Protein AF-A0A317U207-F1 (afdb_monomer_lite)

Structure (mmCIF, N/CA/C/O backbone):
data_AF-A0A317U207-F1
#
_entry.id   AF-A0A317U207-F1
#
loop_
_atom_site.group_PDB
_atom_site.id
_atom_site.type_symbol
_atom_site.label_atom_id
_atom_site.label_alt_id
_atom_site.label_comp_id
_atom_site.label_asym_id
_atom_site.label_entity_id
_atom_site.label_seq_id
_atom_site.pdbx_PDB_ins_code
_atom_site.Cartn_x
_atom_site.Cartn_y
_atom_site.Cartn_z
_atom_site.occupancy
_atom_site.B_iso_or_equiv
_atom_site.auth_seq_id
_atom_site.auth_comp_id
_atom_site.auth_asym_id
_atom_site.auth_atom_id
_atom_site.pdbx_PDB_model_num
ATOM 1 N N . MET A 1 1 ? 7.072 -7.592 -3.523 1.00 71.44 1 MET A N 1
ATOM 2 C CA . MET A 1 1 ? 5.945 -7.398 -4.461 1.00 71.44 1 MET A CA 1
ATOM 3 C C . MET A 1 1 ? 5.417 -5.967 -4.471 1.00 71.44 1 MET A C 1
ATOM 5 O O . MET A 1 1 ? 5.437 -5.357 -5.528 1.00 71.44 1 MET A O 1
ATOM 9 N N . GLU 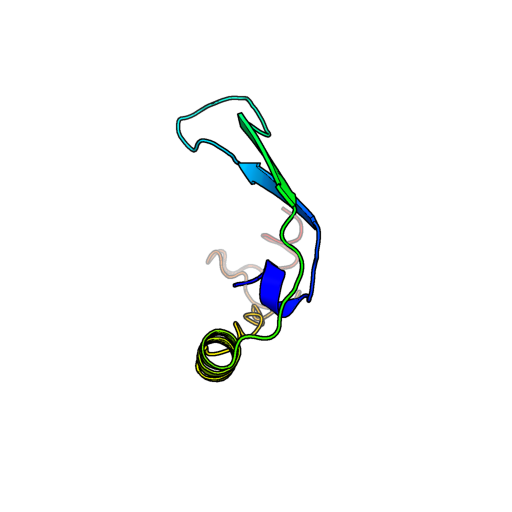A 1 2 ? 5.031 -5.377 -3.333 1.00 78.12 2 GLU A N 1
ATOM 10 C CA . GLU A 1 2 ? 4.420 -4.028 -3.313 1.00 78.12 2 GLU A CA 1
ATOM 11 C C . GLU A 1 2 ? 5.277 -2.925 -3.968 1.00 78.12 2 GLU A C 1
ATOM 13 O O . GLU A 1 2 ? 4.771 -2.103 -4.724 1.00 78.12 2 GLU A O 1
ATOM 18 N N . LYS A 1 3 ? 6.596 -2.945 -3.744 1.00 81.25 3 LYS A N 1
ATOM 19 C CA . LYS A 1 3 ? 7.545 -1.998 -4.358 1.00 81.25 3 LYS A CA 1
ATOM 20 C C . LYS A 1 3 ? 7.604 -2.132 -5.885 1.00 81.25 3 LYS A C 1
ATOM 22 O O . LYS A 1 3 ? 7.600 -1.129 -6.591 1.00 81.25 3 LYS A O 1
ATOM 27 N N . TYR A 1 4 ? 7.600 -3.376 -6.371 1.00 84.50 4 TYR A N 1
ATOM 28 C CA . TYR A 1 4 ? 7.605 -3.698 -7.796 1.00 84.50 4 TYR A CA 1
ATOM 29 C C . TYR A 1 4 ? 6.300 -3.234 -8.461 1.00 84.50 4 TYR A C 1
ATOM 31 O O . TYR A 1 4 ? 6.347 -2.587 -9.503 1.00 84.50 4 TYR A O 1
ATOM 39 N N . ARG A 1 5 ? 5.141 -3.458 -7.816 1.00 85.06 5 ARG A N 1
ATOM 40 C CA . ARG A 1 5 ? 3.829 -2.967 -8.289 1.00 85.06 5 ARG A CA 1
ATOM 41 C C . ARG A 1 5 ? 3.797 -1.454 -8.492 1.00 85.06 5 ARG A C 1
ATOM 43 O O . ARG A 1 5 ? 3.219 -0.974 -9.459 1.00 85.06 5 ARG A O 1
ATOM 50 N N . HIS A 1 6 ? 4.415 -0.709 -7.580 1.00 85.12 6 HIS A N 1
ATOM 51 C CA . HIS A 1 6 ? 4.465 0.753 -7.635 1.00 85.12 6 HIS A CA 1
ATOM 52 C C . HIS A 1 6 ? 5.614 1.290 -8.499 1.00 85.12 6 HIS A C 1
ATOM 54 O O . HIS A 1 6 ? 5.804 2.503 -8.553 1.00 85.12 6 HIS A O 1
ATOM 60 N N . LYS A 1 7 ? 6.381 0.410 -9.162 1.00 88.19 7 LYS A N 1
ATOM 61 C CA . LYS A 1 7 ? 7.548 0.766 -9.982 1.00 88.19 7 LYS A CA 1
ATOM 62 C C . LYS A 1 7 ? 8.544 1.671 -9.245 1.00 88.19 7 LYS A C 1
ATOM 64 O O . LYS A 1 7 ? 9.112 2.599 -9.816 1.00 88.19 7 LYS A O 1
ATOM 69 N N . ALA A 1 8 ? 8.712 1.435 -7.943 1.00 88.00 8 ALA A N 1
ATOM 70 C CA . ALA A 1 8 ? 9.528 2.275 -7.079 1.00 88.00 8 ALA A CA 1
ATOM 71 C C . ALA A 1 8 ? 10.994 1.819 -7.088 1.00 88.00 8 ALA A C 1
ATOM 73 O O . ALA A 1 8 ? 11.284 0.679 -6.736 1.00 88.00 8 ALA A O 1
ATOM 74 N N . ASN A 1 9 ? 11.912 2.738 -7.405 1.00 88.75 9 ASN A N 1
ATOM 75 C CA . ASN A 1 9 ? 13.359 2.466 -7.437 1.00 88.75 9 ASN A CA 1
ATOM 76 C C . ASN A 1 9 ? 14.030 2.490 -6.051 1.00 88.75 9 ASN A C 1
ATOM 78 O O . ASN A 1 9 ? 15.160 2.038 -5.871 1.00 88.75 9 ASN A O 1
ATOM 82 N N . LYS A 1 10 ? 13.368 3.102 -5.066 1.00 91.19 10 LYS A N 1
ATOM 83 C CA . LYS A 1 10 ? 13.891 3.334 -3.715 1.00 91.19 10 LYS A CA 1
ATOM 84 C C . LYS A 1 10 ? 12.761 3.175 -2.712 1.00 91.19 10 LYS A C 1
ATOM 86 O O . LYS A 1 10 ? 11.611 3.496 -3.009 1.00 91.19 10 LYS A O 1
ATOM 91 N N . SER A 1 11 ? 13.072 2.670 -1.526 1.00 91.38 11 SER A N 1
ATOM 92 C CA . SER A 1 11 ? 12.067 2.429 -0.490 1.00 91.38 11 SER A CA 1
ATOM 93 C C . SER A 1 11 ? 12.660 2.461 0.911 1.00 91.38 11 SER A C 1
ATOM 95 O O . SER A 1 11 ? 13.771 1.981 1.128 1.00 91.38 11 SER A O 1
ATOM 97 N N . ILE A 1 12 ? 11.880 2.974 1.862 1.00 94.12 12 ILE A N 1
ATOM 98 C CA . ILE A 1 12 ? 12.175 2.897 3.294 1.00 94.12 12 ILE A CA 1
ATOM 99 C C . ILE A 1 12 ? 11.147 1.962 3.932 1.00 94.12 12 ILE A C 1
ATOM 101 O O . ILE A 1 12 ? 9.945 2.151 3.759 1.00 94.12 12 ILE A O 1
ATOM 105 N N . GLY A 1 13 ? 11.613 0.934 4.636 1.00 92.06 13 GLY A N 1
ATOM 106 C CA . GLY A 1 13 ? 10.788 0.045 5.446 1.00 92.06 13 GLY A CA 1
ATOM 107 C C . GLY A 1 13 ? 10.970 0.363 6.922 1.00 92.06 13 GLY A C 1
ATOM 108 O O . GLY A 1 13 ? 12.092 0.311 7.415 1.00 92.06 13 GLY A O 1
ATOM 109 N N . LEU A 1 14 ? 9.879 0.669 7.619 1.00 94.56 14 LEU A N 1
ATOM 110 C CA . LEU A 1 14 ? 9.861 0.890 9.064 1.00 94.56 14 LEU A CA 1
ATOM 111 C C . LEU A 1 14 ? 9.284 -0.361 9.730 1.00 94.56 14 LEU A C 1
ATOM 113 O O . LEU A 1 14 ? 8.191 -0.799 9.373 1.00 94.56 14 LEU A O 1
ATOM 117 N N . GLY A 1 15 ? 10.032 -0.960 10.650 1.00 92.12 15 GLY A N 1
ATOM 118 C CA . GLY A 1 15 ? 9.656 -2.189 11.338 1.00 92.12 15 GLY A CA 1
ATOM 119 C C . GLY A 1 15 ? 9.355 -1.946 12.810 1.00 92.12 15 GLY A C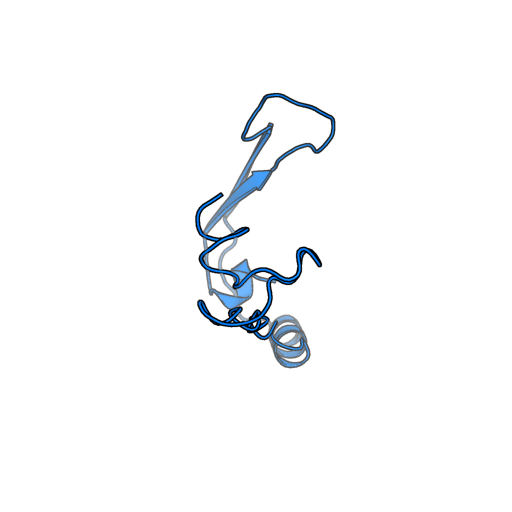 1
ATOM 120 O O . GLY A 1 15 ? 10.048 -1.177 13.479 1.00 92.12 15 GLY A O 1
ATOM 121 N N . ILE A 1 16 ? 8.333 -2.644 13.300 1.00 91.69 16 ILE A N 1
ATOM 122 C CA . ILE A 1 16 ? 7.912 -2.646 14.700 1.00 91.69 16 ILE A CA 1
ATOM 123 C C . ILE A 1 16 ? 8.111 -4.063 15.235 1.00 91.69 16 ILE A C 1
ATOM 125 O O . ILE A 1 16 ? 7.687 -5.033 14.605 1.00 91.69 16 ILE A O 1
ATOM 129 N N . LEU A 1 17 ? 8.762 -4.189 16.385 1.00 85.62 17 LEU A N 1
ATOM 130 C CA . LEU A 1 17 ? 8.888 -5.443 17.110 1.00 85.62 17 LEU A CA 1
ATOM 131 C C . LEU A 1 17 ? 7.689 -5.569 18.050 1.00 85.62 17 LEU A C 1
ATOM 133 O O . LEU A 1 17 ? 7.487 -4.751 18.942 1.00 85.62 17 LEU A O 1
ATOM 137 N N . CYS A 1 18 ? 6.882 -6.613 17.870 1.00 79.19 18 CYS A N 1
ATOM 138 C CA . CYS A 1 18 ? 5.671 -6.832 18.668 1.00 79.19 18 CYS A CA 1
ATOM 139 C C . CYS A 1 18 ? 5.950 -7.402 20.076 1.00 79.19 18 CYS A C 1
ATOM 141 O O . CYS A 1 18 ? 5.080 -8.039 20.663 1.00 79.19 18 CYS A O 1
ATOM 143 N N . ASN A 1 19 ? 7.149 -7.202 20.627 1.00 78.44 19 ASN A N 1
ATOM 144 C CA . ASN A 1 19 ? 7.597 -7.760 21.906 1.00 78.44 19 ASN A CA 1
ATOM 145 C C . ASN A 1 19 ? 7.505 -6.757 23.070 1.00 78.44 19 ASN A C 1
ATOM 147 O O . ASN A 1 19 ? 8.340 -6.781 23.970 1.00 78.44 19 ASN A O 1
ATOM 151 N N . ASN A 1 20 ? 6.470 -5.911 23.072 1.00 66.94 20 ASN A N 1
ATOM 152 C CA . ASN A 1 20 ? 6.217 -4.931 24.132 1.00 66.94 20 ASN A CA 1
ATOM 153 C C . ASN A 1 20 ? 7.248 -3.785 24.211 1.00 66.94 20 ASN A C 1
ATOM 155 O O . ASN A 1 20 ? 7.476 -3.228 25.280 1.00 66.94 20 ASN A O 1
ATOM 159 N N . SER A 1 21 ? 7.875 -3.416 23.090 1.00 72.00 21 SER A N 1
ATOM 160 C CA . SER A 1 21 ? 8.719 -2.221 23.052 1.00 72.00 21 SER A CA 1
ATOM 161 C C . SER A 1 21 ? 7.876 -0.944 23.045 1.00 72.00 21 SER A C 1
ATOM 163 O O . SER A 1 21 ? 6.988 -0.811 22.206 1.00 72.00 21 SER A O 1
ATOM 165 N N . ASP A 1 22 ? 8.234 0.039 23.871 1.00 80.31 22 ASP A N 1
ATOM 166 C CA . ASP A 1 22 ? 7.660 1.398 23.833 1.00 80.31 22 ASP A CA 1
ATOM 167 C C . ASP A 1 22 ? 8.085 2.216 22.597 1.00 80.31 22 ASP A C 1
ATOM 169 O O . ASP A 1 22 ? 7.665 3.357 22.396 1.00 80.31 22 ASP A O 1
ATOM 173 N N . HIS A 1 23 ? 8.940 1.653 21.743 1.00 79.94 23 HIS A N 1
ATOM 174 C CA . HIS A 1 23 ? 9.383 2.315 20.526 1.00 79.94 23 HIS A CA 1
ATOM 175 C C . HIS A 1 23 ? 8.344 2.184 19.411 1.00 79.94 23 HIS A C 1
ATOM 177 O O . HIS A 1 23 ? 7.967 1.087 19.012 1.00 79.94 23 HIS A O 1
ATOM 183 N N . LEU A 1 24 ? 7.947 3.331 18.852 1.00 83.69 24 LEU A N 1
ATOM 184 C CA . LEU A 1 24 ? 7.031 3.407 17.710 1.00 83.69 24 LEU A CA 1
ATOM 185 C C . LEU A 1 24 ? 7.621 2.779 16.436 1.00 83.69 24 LEU A C 1
ATOM 187 O O . LEU A 1 24 ? 6.883 2.293 15.584 1.00 83.69 24 LEU A O 1
ATOM 191 N N . ILE A 1 25 ? 8.947 2.821 16.295 1.00 90.44 25 ILE A N 1
ATOM 192 C CA . ILE A 1 25 ? 9.708 2.211 15.205 1.00 90.44 25 ILE A CA 1
ATOM 193 C C . ILE A 1 25 ? 10.962 1.607 15.831 1.00 90.44 25 ILE A C 1
ATOM 195 O O . ILE A 1 25 ? 11.742 2.316 16.464 1.00 90.44 25 ILE A O 1
ATOM 199 N N . ASN A 1 26 ? 11.171 0.310 15.641 1.00 91.06 26 ASN A N 1
ATOM 200 C CA . ASN A 1 26 ? 12.336 -0.397 16.172 1.00 91.06 26 ASN A CA 1
ATOM 201 C C . ASN A 1 26 ? 13.465 -0.483 15.154 1.00 91.06 26 ASN A C 1
ATOM 203 O O . ASN A 1 26 ? 14.635 -0.537 15.517 1.00 91.06 26 ASN A O 1
ATOM 207 N N . THR A 1 27 ? 13.117 -0.537 13.873 1.00 91.06 27 THR A N 1
ATOM 208 C CA . THR A 1 27 ? 14.091 -0.662 12.798 1.00 91.06 27 THR A CA 1
ATOM 209 C C . THR A 1 27 ? 13.656 0.142 11.587 1.00 91.06 27 THR A C 1
ATOM 211 O O . THR A 1 27 ? 12.467 0.274 11.299 1.00 91.06 27 THR A O 1
ATOM 214 N N . ALA A 1 28 ? 14.635 0.677 10.871 1.00 94.19 28 ALA A N 1
ATOM 215 C CA . ALA A 1 28 ? 14.444 1.278 9.570 1.00 94.19 28 ALA A CA 1
ATOM 216 C C . ALA A 1 28 ? 15.402 0.600 8.590 1.00 94.19 28 ALA A C 1
ATOM 218 O O . ALA A 1 28 ? 16.579 0.405 8.881 1.00 94.19 28 ALA A O 1
ATOM 219 N N . SER A 1 29 ? 14.886 0.247 7.422 1.00 93.00 29 SER A N 1
ATOM 220 C CA . SER A 1 29 ? 15.655 -0.297 6.310 1.00 93.00 29 SER A CA 1
ATOM 221 C C . SER A 1 29 ? 15.510 0.635 5.122 1.00 93.00 29 SER A C 1
ATOM 223 O O . SER A 1 29 ? 14.400 1.040 4.783 1.00 93.00 29 SER A O 1
ATOM 225 N N . TYR A 1 30 ? 16.622 0.977 4.485 1.00 92.94 30 TYR A N 1
ATOM 226 C CA . TYR A 1 30 ? 16.627 1.686 3.214 1.00 92.94 30 TYR A CA 1
ATOM 227 C C . TYR A 1 30 ? 17.081 0.721 2.131 1.00 92.94 30 TYR A C 1
ATOM 229 O O . TYR A 1 30 ? 18.106 0.059 2.273 1.00 92.94 30 TYR A O 1
ATOM 237 N N . ILE A 1 31 ? 16.283 0.598 1.077 1.00 90.06 31 ILE A N 1
ATOM 238 C CA . ILE A 1 31 ? 16.538 -0.334 -0.015 1.00 90.06 31 ILE A CA 1
ATOM 239 C C . ILE A 1 31 ? 16.449 0.445 -1.318 1.00 90.06 31 ILE A C 1
ATOM 241 O O . ILE A 1 31 ? 15.378 0.955 -1.672 1.00 90.06 31 ILE A O 1
ATOM 245 N N . GLU A 1 32 ? 17.574 0.495 -2.024 1.00 90.88 32 GLU A N 1
ATOM 246 C CA . GLU A 1 32 ? 17.640 0.873 -3.430 1.00 90.88 32 GLU A CA 1
ATOM 247 C C . GLU A 1 32 ? 17.533 -0.396 -4.264 1.00 90.88 32 GLU A C 1
ATOM 249 O O . GLU A 1 32 ? 18.273 -1.356 -4.059 1.00 90.88 32 GLU A O 1
ATOM 254 N N . PHE A 1 33 ? 16.566 -0.417 -5.167 1.00 82.56 33 PHE A N 1
ATOM 255 C CA . PHE A 1 33 ? 16.340 -1.533 -6.064 1.00 82.56 33 PHE A CA 1
ATOM 256 C C . PHE A 1 33 ? 15.832 -0.948 -7.379 1.00 82.56 33 PHE A C 1
ATOM 258 O O . PHE A 1 33 ? 14.682 -0.500 -7.412 1.00 82.56 33 PHE A O 1
ATOM 265 N N . PRO A 1 34 ? 16.668 -0.866 -8.429 1.00 85.50 34 PRO A N 1
ATOM 266 C CA . PRO A 1 34 ? 16.220 -0.349 -9.712 1.00 85.50 34 PRO A CA 1
ATOM 267 C C . PRO A 1 34 ? 15.068 -1.215 -10.217 1.00 85.50 34 PRO A C 1
ATOM 269 O O . PRO A 1 34 ? 15.137 -2.443 -10.186 1.00 85.50 34 PRO A O 1
ATOM 272 N N . TRP A 1 35 ? 13.973 -0.577 -10.622 1.00 90.69 35 TRP A N 1
ATOM 273 C CA . TRP A 1 35 ? 12.854 -1.307 -11.184 1.00 90.69 35 TRP A CA 1
ATOM 274 C C . TRP A 1 35 ? 13.251 -1.852 -12.552 1.00 90.69 35 TRP A C 1
ATOM 276 O O . TRP A 1 35 ? 13.561 -1.092 -13.470 1.00 90.69 35 TRP A O 1
ATOM 286 N N . GLU A 1 36 ? 13.204 -3.170 -12.679 1.00 90.44 36 GLU A N 1
ATOM 287 C CA . GLU A 1 36 ? 13.417 -3.880 -13.929 1.00 90.44 36 GLU A CA 1
ATOM 288 C C . GLU A 1 36 ? 12.190 -4.729 -14.222 1.00 90.44 36 GLU A C 1
ATOM 290 O O . GLU A 1 36 ? 11.589 -5.309 -13.317 1.00 90.44 36 GLU A O 1
ATOM 295 N N . TYR A 1 37 ? 11.804 -4.776 -15.492 1.00 90.50 37 TYR A N 1
ATOM 296 C CA . TYR A 1 37 ? 10.688 -5.601 -15.921 1.00 90.50 37 TYR A CA 1
ATOM 297 C C . TYR A 1 37 ? 11.068 -7.081 -15.833 1.00 90.50 37 TYR A C 1
ATOM 299 O O . TYR A 1 37 ? 12.011 -7.523 -16.489 1.00 90.50 37 TYR A O 1
ATOM 307 N N . ASP A 1 38 ? 10.285 -7.858 -15.092 1.00 91.56 38 ASP A N 1
ATOM 308 C CA . ASP A 1 38 ? 10.432 -9.304 -14.981 1.00 91.56 38 ASP A CA 1
ATOM 309 C C . ASP A 1 38 ? 9.090 -9.984 -15.273 1.00 91.56 38 ASP A C 1
ATOM 311 O O . ASP A 1 38 ? 8.112 -9.838 -14.537 1.00 91.56 38 ASP A O 1
ATOM 315 N N . ARG A 1 39 ? 9.053 -10.774 -16.352 1.00 93.38 39 ARG A N 1
ATOM 316 C CA . ARG A 1 39 ? 7.849 -11.488 -16.800 1.00 93.38 39 ARG A CA 1
ATOM 317 C C . ARG A 1 39 ? 7.273 -12.412 -15.722 1.00 93.38 39 ARG A C 1
ATOM 319 O O . ARG A 1 39 ? 6.054 -12.553 -15.643 1.00 93.38 39 ARG A O 1
ATOM 326 N N . ASN A 1 40 ? 8.117 -13.054 -14.919 1.00 92.50 40 ASN A N 1
ATOM 327 C CA . ASN A 1 40 ? 7.656 -13.946 -13.859 1.00 92.50 40 ASN A CA 1
ATOM 328 C C . ASN A 1 40 ? 6.995 -13.139 -12.741 1.00 92.50 40 ASN A C 1
ATOM 330 O O . ASN A 1 40 ? 5.937 -13.527 -12.250 1.00 92.50 40 ASN A O 1
ATOM 334 N N . ILE A 1 41 ? 7.581 -11.996 -12.372 1.00 88.81 41 ILE A N 1
ATOM 335 C CA . ILE A 1 41 ? 7.023 -11.113 -11.340 1.00 88.81 41 ILE A CA 1
ATOM 336 C C . ILE A 1 41 ? 5.695 -10.500 -11.805 1.00 88.81 41 ILE A C 1
ATOM 338 O O . ILE A 1 41 ? 4.749 -10.464 -11.017 1.00 88.81 41 ILE A O 1
ATOM 342 N N . GLU A 1 42 ? 5.579 -10.087 -13.070 1.00 90.50 42 GLU A N 1
ATOM 343 C CA . GLU A 1 42 ? 4.300 -9.636 -13.646 1.00 90.50 42 GLU A CA 1
ATOM 344 C C . GLU A 1 42 ? 3.230 -10.734 -13.586 1.00 90.50 42 GLU A C 1
ATOM 346 O O . GLU A 1 42 ? 2.129 -10.497 -13.094 1.00 90.50 42 GLU A O 1
ATOM 351 N N . GLY A 1 43 ? 3.569 -11.958 -14.009 1.00 90.56 43 GLY A N 1
ATOM 352 C CA . GLY A 1 43 ? 2.642 -13.091 -13.964 1.00 90.56 43 GLY A CA 1
ATOM 353 C C . GLY A 1 43 ? 2.157 -13.408 -12.546 1.00 90.56 43 GLY A C 1
ATOM 354 O O . GLY A 1 43 ? 0.978 -13.700 -12.342 1.00 90.56 43 GLY A O 1
ATOM 355 N N . LEU A 1 44 ? 3.040 -13.287 -11.549 1.00 89.12 44 LEU A N 1
ATOM 356 C CA . LEU A 1 44 ? 2.666 -13.421 -10.141 1.00 89.12 44 LEU A CA 1
ATOM 357 C C . LEU A 1 44 ? 1.705 -12.307 -9.709 1.00 89.12 44 LEU A C 1
ATOM 359 O O . LEU A 1 44 ? 0.679 -12.603 -9.101 1.00 89.12 44 LEU A O 1
ATOM 363 N N . ILE A 1 45 ? 1.980 -11.047 -10.059 1.00 86.88 45 ILE A N 1
ATOM 364 C CA . ILE A 1 45 ? 1.126 -9.903 -9.700 1.00 86.88 45 ILE A CA 1
ATOM 365 C C . ILE A 1 45 ? -0.275 -10.026 -10.296 1.00 86.88 45 ILE A C 1
ATOM 367 O O . ILE A 1 45 ? -1.241 -9.726 -9.593 1.00 86.88 45 ILE A O 1
ATOM 371 N N . ASP A 1 46 ? -0.384 -10.471 -11.546 1.00 86.38 46 ASP A N 1
ATOM 372 C CA . ASP A 1 46 ? -1.669 -10.683 -12.217 1.00 86.38 46 ASP A CA 1
ATOM 373 C C . ASP A 1 46 ? -2.456 -11.847 -11.604 1.00 86.38 46 ASP A C 1
ATOM 375 O O . ASP A 1 46 ? -3.685 -11.787 -11.517 1.00 86.38 46 ASP A O 1
ATOM 379 N N . SER A 1 47 ? -1.760 -12.891 -11.141 1.00 86.25 47 SER A N 1
ATOM 380 C CA . SER A 1 47 ? -2.380 -14.034 -10.459 1.00 86.25 47 SER A CA 1
ATOM 381 C C . SER A 1 47 ? -2.832 -13.724 -9.025 1.00 86.25 47 SER A C 1
ATOM 383 O O . SER A 1 47 ? -3.717 -14.399 -8.494 1.00 86.25 47 SER A O 1
ATOM 385 N N . GLU A 1 48 ? -2.255 -12.702 -8.385 1.00 82.38 48 GLU A N 1
ATOM 386 C CA . GLU A 1 48 ? -2.637 -12.299 -7.036 1.00 82.38 48 GLU A CA 1
ATOM 387 C C . GLU A 1 48 ? -4.019 -11.623 -7.037 1.00 82.38 48 GLU A C 1
ATOM 389 O O . GLU A 1 48 ? -4.248 -10.580 -7.655 1.00 82.38 48 GLU A O 1
ATOM 394 N N . THR A 1 49 ? -4.962 -12.170 -6.263 1.00 76.50 49 THR A N 1
ATOM 395 C CA . THR A 1 49 ? -6.237 -11.498 -5.990 1.00 76.50 49 THR A CA 1
ATOM 396 C C . THR A 1 49 ? -5.979 -10.162 -5.305 1.00 76.50 49 THR A C 1
ATOM 398 O O . THR A 1 49 ? -5.526 -10.122 -4.158 1.00 76.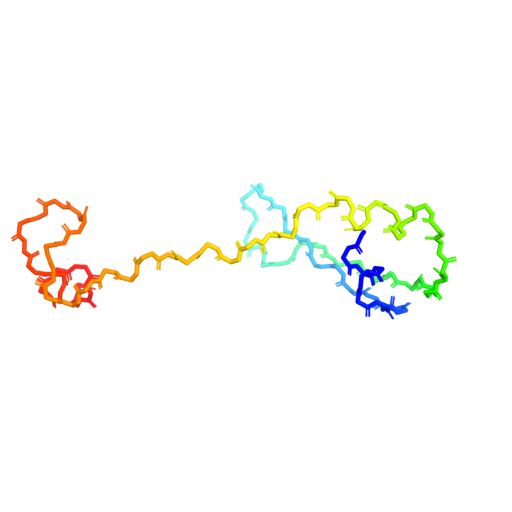50 49 THR A O 1
ATOM 401 N N . LYS A 1 50 ? -6.294 -9.056 -5.991 1.00 71.12 50 LYS A N 1
ATOM 402 C CA . LYS A 1 50 ? -6.184 -7.709 -5.419 1.00 71.12 50 LYS A CA 1
ATOM 403 C C . LYS A 1 50 ? -6.969 -7.657 -4.103 1.00 71.12 50 LYS A C 1
ATOM 405 O O . LYS A 1 50 ? -8.150 -8.019 -4.112 1.00 71.12 50 LYS A O 1
ATOM 410 N N . PRO A 1 51 ? -6.372 -7.187 -2.992 1.00 65.56 51 PRO A N 1
ATOM 411 C CA . PRO A 1 51 ? -7.108 -6.996 -1.755 1.00 65.56 51 PRO A CA 1
ATOM 412 C C . PRO A 1 51 ? -8.206 -5.970 -2.020 1.00 65.56 51 PRO A C 1
ATOM 414 O O . PRO A 1 51 ? -7.960 -4.770 -2.148 1.00 65.56 51 PRO A O 1
ATOM 417 N N . THR A 1 52 ? -9.442 -6.443 -2.161 1.00 67.31 52 THR A N 1
ATOM 418 C CA . THR A 1 52 ? -10.585 -5.545 -2.243 1.00 67.31 52 THR A CA 1
ATOM 419 C C . THR A 1 52 ? -10.675 -4.839 -0.900 1.00 67.31 52 THR A C 1
ATOM 421 O O . THR A 1 52 ? -10.703 -5.536 0.121 1.00 67.31 52 THR A O 1
ATOM 424 N N . PRO A 1 53 ? -10.738 -3.497 -0.854 1.00 69.56 53 PRO A N 1
ATOM 425 C CA . PRO A 1 53 ? -10.979 -2.814 0.401 1.00 69.56 53 PRO A CA 1
ATOM 426 C C . PRO A 1 53 ? -12.257 -3.405 0.984 1.00 69.56 53 PRO A C 1
ATOM 428 O O . PRO A 1 53 ? -13.325 -3.308 0.371 1.00 69.56 53 PRO A O 1
ATOM 431 N N . THR A 1 54 ? -12.150 -4.067 2.139 1.00 66.75 54 THR A N 1
ATOM 432 C CA . THR A 1 54 ? -13.327 -4.542 2.857 1.00 66.75 54 THR A CA 1
ATOM 433 C C . THR A 1 54 ? -14.172 -3.311 3.110 1.00 66.75 54 THR A C 1
ATOM 435 O O . THR A 1 54 ? -13.821 -2.471 3.944 1.00 66.75 54 THR A O 1
ATOM 438 N N . LYS A 1 55 ? -15.270 -3.167 2.362 1.00 70.12 55 LYS A N 1
ATOM 439 C CA . LYS A 1 55 ? -16.296 -2.177 2.654 1.00 70.12 55 LYS A CA 1
ATOM 440 C C . LYS A 1 55 ? -16.872 -2.590 3.999 1.00 70.12 55 LYS A C 1
ATOM 442 O O . LYS A 1 55 ? -17.833 -3.352 4.052 1.00 70.12 55 LYS A O 1
ATOM 447 N N . LYS A 1 56 ? -16.260 -2.134 5.098 1.00 72.56 56 LYS A N 1
ATOM 448 C CA . LYS A 1 56 ? -16.869 -2.237 6.421 1.00 72.56 56 LYS A CA 1
ATOM 449 C C . LYS A 1 56 ? -18.251 -1.619 6.255 1.00 72.56 56 LYS A C 1
ATOM 451 O O . LYS A 1 56 ? -18.352 -0.442 5.898 1.00 72.56 56 LYS A O 1
ATOM 456 N N . LYS A 1 57 ? -19.308 -2.425 6.413 1.00 76.25 57 LYS A N 1
ATOM 457 C CA . LYS A 1 57 ? -20.677 -1.907 6.407 1.00 76.25 57 LYS A CA 1
ATOM 458 C C . LYS A 1 57 ? -20.707 -0.806 7.458 1.00 76.25 57 LYS A C 1
ATOM 460 O O . LYS A 1 57 ? -20.510 -1.074 8.640 1.00 76.25 57 LYS A O 1
ATOM 465 N N . LYS A 1 58 ? -20.877 0.440 7.019 1.00 80.50 58 LYS A N 1
ATOM 466 C CA . LYS A 1 58 ? -21.001 1.567 7.939 1.00 80.50 58 LYS A CA 1
ATOM 467 C C . LYS A 1 58 ? -22.289 1.347 8.726 1.00 80.50 58 LYS A C 1
ATOM 469 O O . LYS A 1 58 ? -23.365 1.314 8.131 1.00 80.50 58 LYS A O 1
ATOM 474 N N . THR A 1 59 ? -22.182 1.161 10.039 1.00 86.81 59 THR A N 1
ATOM 475 C CA . THR A 1 59 ? -23.357 1.086 10.910 1.00 86.81 59 THR A CA 1
ATOM 476 C C . THR A 1 59 ? -24.128 2.394 10.790 1.00 86.81 59 THR A C 1
ATOM 478 O O . THR A 1 59 ? -23.591 3.473 11.048 1.00 86.81 59 THR A O 1
ATOM 481 N N . GLY A 1 60 ? -25.390 2.311 10.366 1.00 91.44 60 GLY A N 1
ATOM 482 C CA . GLY A 1 60 ? -26.249 3.480 10.243 1.00 91.44 60 GLY A CA 1
ATOM 483 C C . GLY A 1 60 ? -26.407 4.178 11.593 1.00 91.44 60 GLY A C 1
ATOM 484 O O . GLY A 1 60 ? -26.649 3.537 12.613 1.00 91.44 60 GLY A O 1
ATOM 485 N N . ARG A 1 61 ? -26.321 5.513 11.612 1.00 93.06 61 ARG A N 1
ATOM 486 C CA . ARG A 1 61 ? -26.406 6.329 12.838 1.00 93.06 61 ARG A CA 1
ATOM 487 C C . ARG A 1 61 ? -27.658 6.011 13.685 1.00 93.06 61 ARG A C 1
ATOM 489 O O . ARG A 1 61 ? -27.611 6.052 14.912 1.00 93.06 61 ARG A O 1
ATOM 496 N N . ASN A 1 62 ? -28.779 5.681 13.042 1.00 93.75 62 ASN A N 1
ATOM 497 C CA . ASN A 1 62 ? -30.040 5.332 13.707 1.00 93.75 62 ASN A CA 1
ATOM 498 C C . ASN A 1 62 ? -30.277 3.816 13.883 1.00 93.75 62 ASN A C 1
ATOM 500 O O . ASN A 1 62 ? -31.270 3.466 14.518 1.00 93.75 62 ASN A O 1
ATOM 504 N N . SER A 1 63 ? -29.418 2.943 13.347 1.00 94.06 63 SER A N 1
A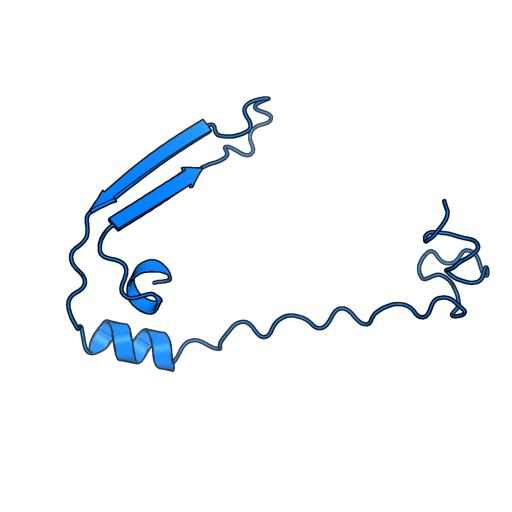TOM 505 C CA . SER A 1 63 ? -29.524 1.482 13.486 1.00 94.06 63 SER A CA 1
ATOM 506 C C . SER A 1 63 ? -29.266 1.039 14.928 1.00 94.06 63 SER A C 1
ATOM 508 O O . SER A 1 63 ? -28.652 1.782 15.696 1.00 94.06 63 SER A O 1
ATOM 510 N N . LEU A 1 64 ? -29.712 -0.165 15.302 1.00 94.75 64 LEU A N 1
ATOM 511 C CA . LEU A 1 64 ? -29.333 -0.780 16.578 1.00 94.75 64 LEU A CA 1
ATOM 512 C C . LEU A 1 64 ? -27.809 -0.903 16.684 1.00 94.75 64 LEU A C 1
ATOM 514 O O . LEU A 1 64 ? -27.123 -1.194 15.703 1.00 94.75 64 LEU A O 1
ATOM 518 N N . CYS A 1 65 ? -27.284 -0.634 17.875 1.00 94.44 65 CYS A N 1
ATOM 519 C CA . CYS A 1 65 ? -25.854 -0.666 18.121 1.00 94.44 65 CYS A CA 1
ATOM 520 C C . CYS A 1 65 ? -25.330 -2.114 18.083 1.00 94.44 65 CYS A C 1
ATOM 522 O O . CYS A 1 65 ? -25.886 -2.965 18.782 1.00 94.44 65 CYS A O 1
ATOM 524 N N . PRO A 1 66 ? -24.237 -2.402 17.348 1.00 92.06 66 PRO A N 1
ATOM 525 C CA . PRO A 1 66 ? -23.682 -3.754 17.240 1.00 92.06 66 PRO A CA 1
ATOM 526 C C . PRO A 1 66 ? -23.091 -4.296 18.553 1.00 92.06 66 PRO A C 1
ATOM 528 O O . PRO A 1 66 ? -22.770 -5.474 18.615 1.00 92.06 66 PRO A O 1
ATOM 531 N N . CYS A 1 67 ? -22.972 -3.480 19.610 1.00 92.88 67 CYS A N 1
ATOM 532 C CA . CYS A 1 67 ? -22.546 -3.941 20.937 1.00 92.88 67 CYS A CA 1
ATOM 533 C C . CYS A 1 67 ? -23.646 -4.665 21.739 1.00 92.88 67 CYS A C 1
ATOM 535 O O . CYS A 1 67 ? -23.404 -5.054 22.875 1.00 92.88 67 CYS A O 1
ATOM 537 N N . GLY A 1 68 ? -24.865 -4.795 21.197 1.00 90.75 68 GLY A N 1
ATOM 538 C CA . GLY A 1 68 ? -25.963 -5.510 21.859 1.00 90.75 68 GLY A CA 1
ATOM 539 C C . GLY A 1 68 ? -26.731 -4.702 22.911 1.00 90.75 68 GLY A C 1
ATOM 540 O O . GLY A 1 68 ? -27.619 -5.234 23.561 1.00 90.75 68 GLY A O 1
ATOM 541 N N . SER A 1 69 ? -26.464 -3.401 23.054 1.00 93.50 69 SER A N 1
ATOM 542 C CA . SER A 1 69 ? -27.104 -2.557 24.081 1.00 93.50 69 SER A CA 1
ATOM 543 C C . SER A 1 69 ? -28.593 -2.256 23.860 1.00 93.50 69 SER A C 1
ATOM 545 O O . SER A 1 69 ? -29.207 -1.581 24.684 1.00 93.50 69 SER A O 1
ATOM 547 N N . GLY A 1 70 ? -29.161 -2.633 22.710 1.00 93.50 70 GLY A N 1
ATOM 548 C CA . GLY A 1 70 ? -30.523 -2.259 22.307 1.00 93.50 70 GLY A CA 1
ATOM 549 C C . GLY A 1 70 ? -30.710 -0.770 21.960 1.00 93.50 70 GLY A C 1
ATOM 550 O O . GLY A 1 70 ? -31.787 -0.362 21.529 1.00 93.50 70 GLY A O 1
ATOM 551 N N . LYS A 1 71 ? -29.677 0.072 22.105 1.00 94.62 71 LYS A N 1
ATOM 552 C CA . LYS A 1 71 ? -29.734 1.514 21.803 1.00 94.62 71 LYS A CA 1
ATOM 553 C C . LYS A 1 71 ? -29.426 1.784 20.327 1.00 94.62 71 LYS A C 1
ATOM 555 O O . LYS A 1 71 ? -28.701 1.030 19.681 1.00 94.62 71 LYS A O 1
ATOM 560 N N . LYS A 1 72 ? -29.913 2.913 19.790 1.00 94.81 72 LYS A N 1
ATOM 561 C CA . LYS A 1 72 ? -29.468 3.422 18.474 1.00 94.81 72 LYS A CA 1
ATOM 562 C C . LYS A 1 72 ? -27.961 3.700 18.517 1.00 94.81 72 LYS A C 1
ATOM 564 O O . LYS A 1 72 ? -27.496 4.271 19.501 1.00 94.81 72 LYS A O 1
ATOM 569 N N . TYR A 1 73 ? -27.222 3.391 17.450 1.00 95.56 73 TYR A N 1
ATOM 570 C CA . TYR A 1 73 ? -25.762 3.545 17.370 1.00 95.56 73 TYR A CA 1
ATOM 571 C C . TYR A 1 73 ? -25.295 4.953 17.781 1.00 95.56 73 TYR A C 1
ATOM 573 O O . TYR A 1 73 ? -24.382 5.089 18.592 1.00 95.56 73 TYR A O 1
ATOM 581 N N . LYS A 1 74 ? -26.020 6.002 17.359 1.00 94.81 74 LYS A N 1
ATOM 582 C CA . LYS A 1 74 ? -25.769 7.403 17.761 1.00 94.81 74 LYS A CA 1
ATOM 583 C C . LYS A 1 74 ? -25.884 7.719 19.247 1.00 94.81 74 LYS A C 1
ATOM 585 O O . LYS A 1 74 ? -25.408 8.759 19.668 1.00 94.81 74 LYS A O 1
ATOM 590 N N . LYS A 1 75 ? -26.612 6.900 20.003 1.00 94.62 75 LYS A N 1
ATOM 591 C CA . LYS A 1 75 ? -26.833 7.048 21.451 1.00 94.62 75 LYS A CA 1
ATOM 592 C C . LYS A 1 75 ? -26.038 6.007 22.254 1.00 94.62 75 LYS A C 1
ATOM 594 O O . LYS A 1 75 ? -26.328 5.784 23.423 1.00 94.62 75 LYS A O 1
ATOM 599 N N . CYS A 1 76 ? -25.118 5.309 21.598 1.00 94.88 76 CYS A N 1
ATOM 600 C CA . CYS A 1 76 ? -24.252 4.294 22.176 1.00 94.88 76 CYS A CA 1
ATOM 601 C C . CYS A 1 76 ? -22.841 4.545 21.629 1.00 94.88 76 CYS A C 1
ATOM 603 O O . CYS A 1 76 ? -22.377 5.677 21.707 1.00 94.88 76 CYS A O 1
ATOM 605 N N . CYS A 1 77 ? -22.195 3.559 21.007 1.00 93.06 77 CYS A N 1
ATOM 606 C CA . CYS A 1 77 ? -20.778 3.582 20.632 1.00 93.06 77 CYS A CA 1
ATOM 607 C C . CYS A 1 77 ? -20.330 4.675 19.637 1.00 93.06 77 CYS A C 1
ATOM 609 O O . CYS A 1 77 ? -19.146 4.730 19.333 1.00 93.06 77 CYS A O 1
ATOM 611 N N . LEU A 1 78 ? -21.227 5.498 19.077 1.00 89.94 78 LEU A N 1
ATOM 612 C CA . LEU A 1 78 ? -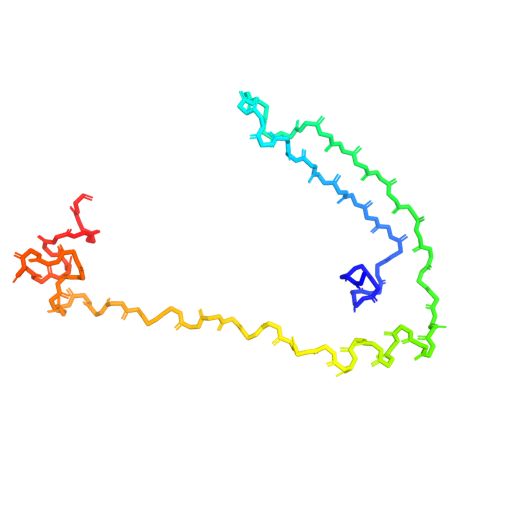20.832 6.642 18.239 1.00 89.94 78 LEU A CA 1
ATOM 613 C C . LEU A 1 78 ? -20.537 7.914 19.055 1.00 89.94 78 LEU A C 1
ATOM 615 O O . LEU A 1 78 ? -19.727 8.724 18.627 1.00 89.94 78 LEU A O 1
ATOM 619 N N . ASN A 1 79 ? -21.226 8.095 20.185 1.00 82.38 79 ASN A N 1
ATOM 620 C CA . ASN A 1 79 ? -21.121 9.274 21.054 1.00 82.38 79 ASN A CA 1
ATOM 621 C C . ASN A 1 79 ? -20.690 8.890 22.488 1.00 82.38 79 ASN A C 1
ATOM 623 O O . ASN A 1 79 ? -20.882 9.689 23.401 1.00 82.38 79 ASN A O 1
ATOM 627 N N . SER A 1 80 ? -20.244 7.644 22.696 1.00 58.59 80 SER A N 1
ATOM 628 C CA . SER A 1 80 ? -19.702 7.187 23.986 1.00 58.59 80 SER A CA 1
ATOM 629 C C . SER A 1 80 ? -18.256 7.617 24.131 1.00 58.59 80 SER A C 1
ATOM 631 O O . SER A 1 80 ? -17.570 7.627 23.084 1.00 58.59 80 SER A O 1
#

InterPro domains:
  IPR004027 SEC-C motif [PF02810] (61-78)

Organism: NCBI:txid2184757

Secondary structure (DSSP, 8-state):
-HHHHTT-SEEEEEE--TTT-S-S-SEEEEEE------HHHHHHHHHS---------PPPTTSBPTTS-SSBGGGTTTT-

Foldseek 3Di:
DVCLVVQHQKDKDFDDDPPPDPDPTDDIDIDGHHHDDDPVVVVVVVPDDDPDPPPPPPQDQQHQPPVPPRHRVVVPVVVD

Radius of gyration: 21.38 Å; chains: 1; bounding box: 48×23×41 Å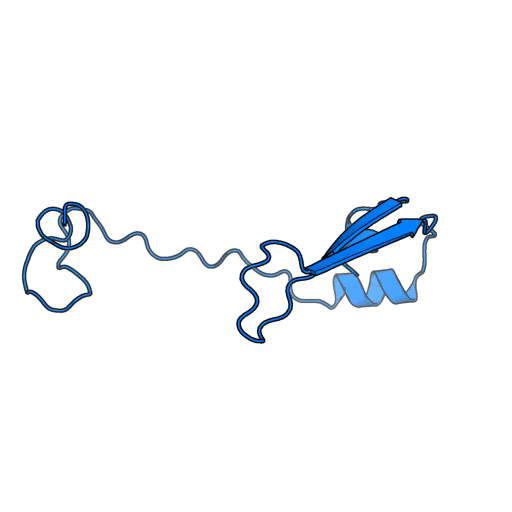

pLDDT: mean 86.2, std 8.7, range [58.59, 95.56]

Sequence (80 aa):
MEKYRHKANKSIGLGILCNNSDHLINTASYIEFPWEYDRNIEGLIDSETKPTPTKKKKTGRNSLCPCGSGKKYKKCCLNS